Protein AF-A0A1F8L3H2-F1 (afdb_monomer)

Secondary structure (DSSP, 8-state):
-------S----PPP--------HHHHHHHHHHH-TT-HHHHHHHHHHHHHHHHHHHHHHHHTTTSS-GGGPPPHHHHHHHHHHHHHTT--

Mean predicted aligned error: 10.15 Å

Sequence (91 aa):
MHIEKHTGPAAPAKLARTNVTLPEDLLREVDRLAGPRGRSGYVAEAVALRVKRDRLARALRETAGAVPPSERATPSEIAARVEALRSEETD

Solvent-accessible surface area (backbone atoms only — not comparable to full-atom values): 5930 Å² total; per-residue (Å²): 134,88,79,77,78,87,80,65,85,74,72,84,73,85,84,77,93,77,93,80,91,72,61,65,72,57,52,54,50,45,35,73,75,45,35,95,84,26,49,68,59,53,50,50,52,54,50,52,53,49,51,52,50,52,52,50,55,48,51,54,62,76,49,61,75,74,65,53,81,90,72,58,75,50,75,69,57,49,50,53,50,56,50,52,64,54,60,71,72,75,122

pLDDT: mean 83.82, std 17.41, range [31.3, 97.88]

Foldseek 3Di:
DDPPPPPDDPDPPDDDDDDDDDDPVVVVVCCVVLNPPRNVVVVVVVVVVVVVVVVVVVVCVVCPCVAPPVRDDDPVRVVVVVVVVVVVVPD

Radius of gyration: 20.49 Å; Cα contacts (8 Å, |Δi|>4): 11; chains: 1; bounding box: 53×26×50 Å

Structure (mmCIF, N/CA/C/O backbone):
data_AF-A0A1F8L3H2-F1
#
_entry.id   AF-A0A1F8L3H2-F1
#
loop_
_atom_site.group_PDB
_atom_site.id
_atom_site.type_symbol
_atom_site.label_atom_id
_atom_site.label_alt_id
_atom_site.label_comp_id
_atom_site.label_asym_id
_atom_site.label_entity_id
_atom_site.label_seq_id
_atom_site.pdbx_PDB_ins_code
_atom_site.Cartn_x
_atom_site.Cartn_y
_atom_site.Cartn_z
_atom_site.occupancy
_atom_site.B_iso_or_equiv
_atom_site.auth_seq_id
_atom_site.auth_comp_id
_atom_site.auth_asym_id
_atom_site.auth_atom_id
_atom_site.pdbx_PDB_model_num
ATOM 1 N N . MET A 1 1 ? 29.406 9.009 -6.854 1.00 33.56 1 MET A N 1
ATOM 2 C CA . MET A 1 1 ? 27.950 9.226 -6.989 1.00 33.56 1 MET A CA 1
ATOM 3 C C . MET A 1 1 ? 27.332 8.717 -5.697 1.00 33.56 1 MET A C 1
ATOM 5 O O . MET A 1 1 ? 27.376 7.522 -5.464 1.00 33.56 1 MET A O 1
ATOM 9 N N . HIS A 1 2 ? 26.936 9.604 -4.781 1.00 31.30 2 HIS A N 1
ATOM 10 C CA . HIS 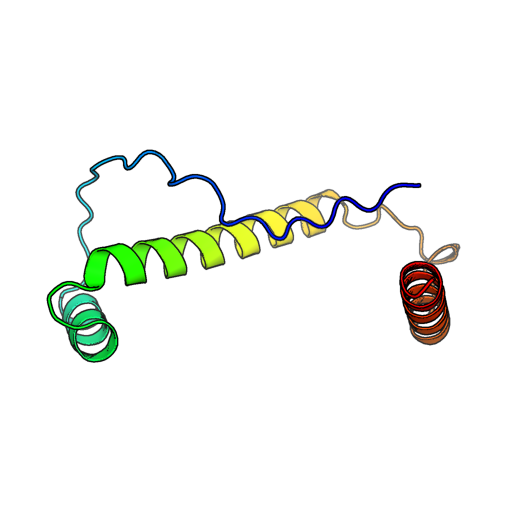A 1 2 ? 26.482 9.192 -3.449 1.00 31.30 2 HIS A CA 1
ATOM 11 C C . HIS A 1 2 ? 25.050 8.668 -3.531 1.00 31.30 2 HIS A C 1
ATOM 13 O O . HIS A 1 2 ? 24.123 9.436 -3.775 1.00 31.30 2 HIS A O 1
ATOM 19 N N . ILE A 1 3 ? 24.877 7.363 -3.340 1.00 42.19 3 ILE A N 1
ATOM 20 C CA . ILE A 1 3 ? 23.566 6.778 -3.083 1.00 42.19 3 ILE A CA 1
ATOM 21 C C . ILE A 1 3 ? 23.270 7.087 -1.614 1.00 42.19 3 ILE A C 1
ATOM 23 O O . ILE A 1 3 ? 23.810 6.457 -0.705 1.00 42.19 3 ILE A O 1
ATOM 27 N N . GLU A 1 4 ? 22.499 8.146 -1.362 1.00 38.78 4 GLU A N 1
ATOM 28 C CA . GLU A 1 4 ? 22.011 8.438 -0.017 1.00 38.78 4 GLU A CA 1
ATOM 29 C C . GLU A 1 4 ? 21.169 7.251 0.458 1.00 38.78 4 GLU A C 1
ATOM 31 O O . GLU A 1 4 ? 20.060 7.005 -0.020 1.00 38.78 4 GLU A O 1
ATOM 36 N N . LYS A 1 5 ? 21.711 6.502 1.421 1.00 45.38 5 LYS A N 1
ATOM 37 C CA . LYS A 1 5 ? 20.985 5.476 2.163 1.00 45.38 5 LYS A CA 1
ATOM 38 C C . LYS A 1 5 ? 19.829 6.157 2.897 1.00 45.38 5 LYS A C 1
ATOM 40 O O . LYS A 1 5 ? 20.008 6.719 3.976 1.00 45.38 5 LYS A O 1
ATOM 45 N N . HIS A 1 6 ? 18.628 6.126 2.323 1.00 41.56 6 HIS A N 1
ATOM 46 C CA . HIS A 1 6 ? 17.397 6.495 3.023 1.00 41.56 6 HIS A CA 1
ATOM 47 C C . HIS A 1 6 ? 17.019 5.397 4.024 1.00 41.56 6 HIS A C 1
ATOM 49 O O . HIS A 1 6 ? 16.039 4.675 3.854 1.00 41.56 6 HIS A O 1
ATOM 55 N N . THR A 1 7 ? 17.801 5.298 5.096 1.00 50.97 7 THR A N 1
ATOM 56 C CA . THR A 1 7 ? 17.495 4.466 6.263 1.00 50.97 7 THR A CA 1
ATOM 57 C C . THR A 1 7 ? 17.534 5.334 7.516 1.00 50.97 7 THR A C 1
ATOM 59 O O . THR A 1 7 ? 18.280 5.089 8.455 1.00 50.97 7 THR A O 1
ATOM 62 N N . GLY A 1 8 ? 16.736 6.399 7.516 1.00 48.09 8 GLY A N 1
ATOM 63 C CA . GLY A 1 8 ? 16.337 7.101 8.732 1.00 48.09 8 GLY A CA 1
ATOM 64 C C . GLY A 1 8 ? 14.844 6.869 8.959 1.00 48.09 8 GLY A C 1
ATOM 65 O O . GLY A 1 8 ? 14.100 6.832 7.973 1.00 48.09 8 GLY A O 1
ATOM 66 N N . PRO A 1 9 ? 14.364 6.700 10.206 1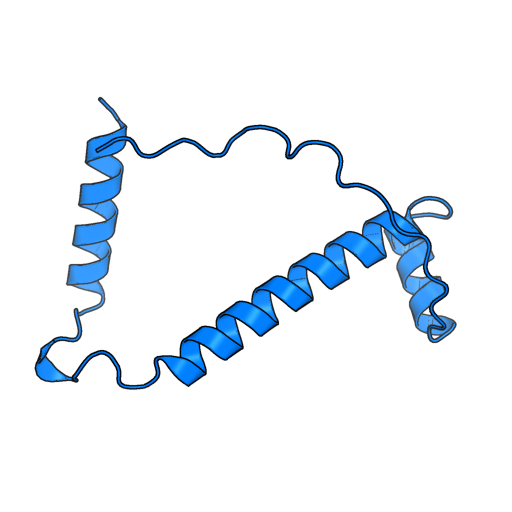.00 49.06 9 PRO A N 1
ATOM 67 C CA . PRO A 1 9 ? 12.931 6.709 10.459 1.00 49.06 9 PRO A CA 1
ATOM 68 C C . PRO A 1 9 ? 12.401 8.056 9.967 1.00 49.06 9 PRO A C 1
ATOM 70 O O . PRO A 1 9 ? 12.845 9.106 10.433 1.00 49.06 9 PRO A O 1
ATOM 73 N N . ALA A 1 10 ? 11.511 8.027 8.971 1.00 56.72 10 ALA A N 1
ATOM 74 C CA . ALA A 1 10 ? 10.859 9.229 8.474 1.00 56.72 10 ALA A CA 1
ATOM 75 C C . ALA A 1 10 ? 10.328 10.014 9.682 1.00 56.72 10 ALA A C 1
ATOM 77 O O . ALA A 1 10 ? 9.629 9.441 10.522 1.00 56.72 10 ALA A O 1
ATOM 78 N N . ALA A 1 11 ? 10.714 11.291 9.798 1.00 54.09 11 ALA A N 1
ATOM 79 C CA . ALA A 1 11 ? 10.246 12.174 10.864 1.00 54.09 11 ALA A CA 1
ATOM 80 C C . ALA A 1 11 ? 8.727 12.003 11.051 1.00 54.09 11 ALA A C 1
ATOM 82 O O . ALA A 1 11 ? 8.024 11.858 10.043 1.00 54.09 11 ALA A O 1
ATOM 83 N N . PRO A 1 12 ? 8.206 11.982 12.295 1.00 56.59 12 PRO A N 1
ATOM 84 C CA . PRO A 1 12 ? 6.814 11.631 12.542 1.00 56.59 12 PRO A CA 1
ATOM 85 C C . PRO A 1 12 ? 5.910 12.555 11.729 1.00 56.59 12 PRO A C 1
ATOM 87 O O . PRO A 1 12 ? 5.872 13.768 11.944 1.00 56.59 12 PRO A O 1
ATOM 90 N N . ALA A 1 13 ? 5.231 11.973 10.740 1.00 68.94 13 ALA A N 1
ATOM 91 C CA . ALA A 1 13 ? 4.399 12.723 9.819 1.00 68.94 13 ALA A CA 1
ATOM 92 C C . ALA A 1 13 ? 3.314 13.466 10.607 1.00 68.94 13 ALA A C 1
ATOM 94 O O . ALA A 1 13 ? 2.666 12.898 11.490 1.00 68.94 13 ALA A O 1
ATOM 95 N N . LYS A 1 14 ? 3.106 14.747 10.287 1.00 85.81 14 LYS A N 1
ATOM 96 C CA . LYS A 1 14 ? 2.059 15.556 10.914 1.00 85.81 14 LYS A CA 1
ATOM 97 C C . LYS A 1 14 ? 0.701 14.882 10.690 1.00 85.81 14 LYS A C 1
ATOM 99 O O . LYS A 1 14 ? 0.278 14.703 9.550 1.00 85.81 14 LYS A O 1
ATOM 104 N N . LEU A 1 15 ? 0.025 14.513 11.775 1.00 85.38 15 LEU A N 1
ATOM 105 C CA . LEU A 1 15 ? -1.260 13.820 11.705 1.00 85.38 15 LEU A CA 1
ATOM 106 C C . LEU A 1 15 ? -2.395 14.807 11.405 1.00 85.38 15 LEU A C 1
ATOM 108 O O . LEU A 1 15 ? -2.525 15.836 12.067 1.00 85.38 15 LEU A O 1
ATOM 112 N N . ALA A 1 16 ? -3.244 14.461 10.436 1.00 88.19 16 ALA A N 1
ATOM 113 C CA . ALA A 1 16 ? -4.484 15.172 10.138 1.00 88.19 16 ALA A CA 1
ATOM 114 C C . ALA A 1 16 ? -5.682 14.296 10.531 1.00 88.19 16 ALA A C 1
ATOM 116 O O . ALA A 1 16 ? -5.805 13.159 10.072 1.00 88.19 16 ALA A O 1
ATOM 117 N N . ARG A 1 17 ? -6.572 14.809 11.389 1.00 90.31 17 ARG A N 1
ATOM 118 C CA . ARG A 1 17 ? -7.789 14.086 11.784 1.00 90.31 17 ARG A CA 1
ATOM 119 C C . ARG A 1 17 ? -8.824 14.178 10.665 1.00 90.31 17 ARG A C 1
ATOM 121 O O . ARG A 1 17 ? -9.200 15.274 10.269 1.00 90.31 17 ARG A O 1
ATOM 128 N N . THR A 1 18 ? -9.305 13.025 10.211 1.00 89.88 18 THR A N 1
ATOM 129 C CA . THR A 1 18 ? -10.361 12.898 9.198 1.00 89.88 18 THR A CA 1
ATOM 130 C C . THR A 1 18 ? -11.368 11.849 9.661 1.00 89.88 18 THR A C 1
ATOM 132 O O . THR A 1 18 ? -10.963 10.813 10.186 1.00 89.88 18 THR A O 1
ATOM 135 N N . ASN A 1 19 ? -12.664 12.100 9.465 1.00 91.81 19 ASN A N 1
ATOM 136 C CA . ASN A 1 19 ? -13.717 11.119 9.727 1.00 91.81 19 ASN A CA 1
ATOM 137 C C . ASN A 1 19 ? -14.024 10.353 8.435 1.00 91.81 19 ASN A C 1
ATOM 139 O O . ASN A 1 19 ? -14.330 10.969 7.416 1.00 91.81 19 ASN A O 1
ATOM 143 N N . VAL A 1 20 ? -13.943 9.023 8.478 1.00 88.56 20 VAL A N 1
ATOM 144 C CA . VAL A 1 20 ? -14.194 8.140 7.329 1.00 88.56 20 VAL A CA 1
ATOM 145 C C . VAL A 1 20 ? -15.238 7.107 7.731 1.00 88.56 20 VAL A C 1
ATOM 147 O O . VAL A 1 20 ? -15.123 6.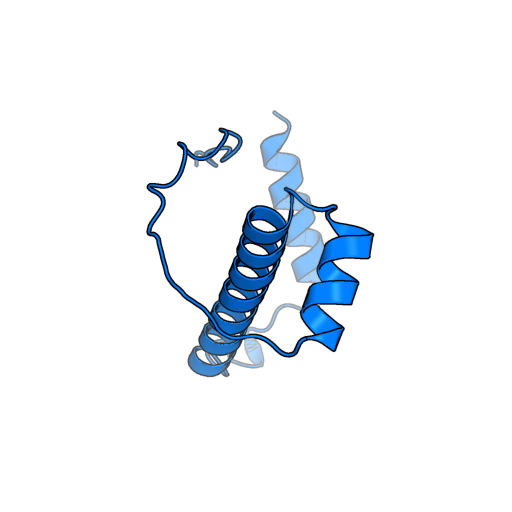493 8.789 1.00 88.56 20 VAL A O 1
ATOM 150 N N . THR A 1 21 ? -16.250 6.920 6.885 1.00 93.75 21 THR A N 1
ATOM 151 C CA . THR A 1 21 ? -17.266 5.876 7.073 1.00 93.75 21 THR A CA 1
ATOM 152 C C . THR A 1 21 ? -16.833 4.629 6.312 1.00 93.75 21 THR A C 1
ATOM 154 O O . THR A 1 21 ? -16.463 4.722 5.143 1.00 93.75 21 THR A O 1
ATOM 157 N N . LEU A 1 22 ? -16.859 3.475 6.974 1.00 90.44 22 LEU A N 1
ATOM 158 C CA . LEU A 1 22 ? -16.454 2.186 6.416 1.00 90.44 22 LEU A CA 1
ATOM 159 C C . LEU A 1 22 ? -17.541 1.139 6.691 1.00 90.44 22 LEU A C 1
ATOM 161 O O . LEU A 1 22 ? -18.249 1.270 7.693 1.00 90.44 22 LEU A O 1
ATOM 165 N N . PRO A 1 23 ? -17.668 0.098 5.846 1.00 96.12 23 PRO A N 1
ATOM 166 C CA . PRO A 1 23 ? -18.551 -1.027 6.125 1.00 96.12 23 PRO A CA 1
ATOM 167 C C . PRO A 1 23 ? -18.236 -1.659 7.484 1.00 96.12 23 PRO A C 1
ATOM 169 O O . PRO A 1 23 ? -17.068 -1.849 7.833 1.00 96.12 23 PRO A O 1
ATOM 172 N N . GLU A 1 24 ? -19.276 -2.003 8.242 1.00 94.88 24 GLU A N 1
ATOM 173 C CA . GLU A 1 24 ? -19.119 -2.524 9.602 1.00 94.88 24 GLU A CA 1
ATOM 174 C C . GLU A 1 24 ? -18.340 -3.846 9.620 1.00 94.88 24 GLU A C 1
ATOM 176 O O . GLU A 1 24 ? -17.427 -4.026 10.423 1.00 94.88 24 GLU A O 1
ATOM 181 N N . ASP A 1 25 ? -18.635 -4.735 8.674 1.00 96.38 25 ASP A N 1
ATOM 182 C CA . ASP A 1 25 ? -17.973 -6.029 8.508 1.00 96.38 25 ASP A CA 1
ATOM 183 C C . ASP A 1 25 ? -16.457 -5.875 8.326 1.00 96.38 25 ASP A C 1
ATOM 185 O O . ASP A 1 25 ? -15.676 -6.590 8.958 1.00 96.38 25 ASP A O 1
ATOM 189 N N . LEU A 1 26 ? -16.046 -4.878 7.534 1.00 93.25 26 LEU A N 1
ATOM 190 C CA . LEU A 1 26 ? -14.641 -4.555 7.300 1.00 93.25 26 LEU A CA 1
ATOM 191 C C . LEU A 1 26 ? -13.982 -3.987 8.560 1.00 93.25 26 LEU A C 1
ATOM 193 O O . LEU A 1 26 ? -12.861 -4.366 8.889 1.00 93.25 26 LEU A O 1
ATOM 197 N N . LEU A 1 27 ? -14.665 -3.103 9.295 1.00 91.44 27 LEU A N 1
ATOM 198 C CA . LEU A 1 27 ? -14.147 -2.601 10.572 1.00 91.44 27 LEU A CA 1
ATOM 199 C C . LEU A 1 27 ? -13.937 -3.736 11.578 1.00 91.44 27 LEU A C 1
ATOM 201 O O . LEU A 1 27 ? -12.894 -3.773 12.230 1.00 91.44 27 LEU A O 1
ATOM 205 N N . ARG A 1 28 ? -14.869 -4.695 11.651 1.00 92.88 28 ARG A N 1
ATOM 206 C CA . ARG A 1 28 ? -14.730 -5.880 12.511 1.00 92.88 28 ARG A CA 1
ATOM 207 C C . ARG A 1 28 ? -13.551 -6.761 12.097 1.00 92.88 28 ARG A C 1
ATOM 209 O O . ARG A 1 28 ? -12.905 -7.347 12.960 1.00 92.88 28 ARG A O 1
ATOM 216 N N . GLU A 1 29 ? -13.247 -6.869 10.806 1.00 94.12 29 GLU A N 1
ATOM 217 C CA . GLU A 1 29 ? -12.031 -7.549 10.337 1.00 94.12 29 GLU A CA 1
ATOM 218 C C . GLU A 1 29 ? -10.757 -6.823 10.751 1.00 94.12 29 GLU A C 1
ATOM 220 O O . GLU A 1 29 ? -9.852 -7.444 11.311 1.00 94.12 29 GLU A O 1
ATOM 225 N N . VAL A 1 30 ? -10.706 -5.508 10.534 1.00 92.69 30 VAL A N 1
ATOM 226 C CA . VAL A 1 30 ? -9.570 -4.677 10.947 1.00 92.69 30 VAL A CA 1
ATOM 227 C C . VAL A 1 30 ? -9.345 -4.791 12.452 1.00 92.69 30 VAL A C 1
ATOM 229 O O . VAL A 1 30 ? -8.205 -4.909 12.887 1.00 92.69 30 VAL A O 1
ATOM 232 N N . ASP A 1 31 ? -10.409 -4.835 13.251 1.00 91.44 31 ASP A N 1
ATOM 233 C CA . ASP A 1 31 ? -10.317 -5.042 14.697 1.00 91.44 31 ASP A CA 1
ATOM 234 C C . ASP A 1 31 ? -9.693 -6.367 15.093 1.00 91.44 31 ASP A C 1
ATOM 236 O O . ASP A 1 31 ? -8.887 -6.408 16.023 1.00 91.44 31 ASP A O 1
ATOM 240 N N . ARG A 1 32 ? -10.053 -7.449 14.399 1.00 93.44 32 ARG A N 1
ATOM 241 C CA . ARG A 1 32 ? -9.474 -8.770 14.663 1.00 93.44 32 ARG A CA 1
ATOM 242 C C . ARG A 1 32 ? -7.978 -8.804 14.361 1.00 93.44 32 ARG A C 1
ATOM 244 O O . ARG A 1 32 ? -7.252 -9.509 15.052 1.00 93.44 32 ARG A O 1
ATOM 251 N N . LEU A 1 33 ? -7.527 -8.057 13.352 1.00 93.31 33 LEU A N 1
ATOM 252 C CA . LEU A 1 33 ? -6.130 -8.044 12.910 1.00 93.31 33 LEU A CA 1
ATOM 253 C C . LEU A 1 33 ? -5.264 -7.045 13.689 1.00 93.31 33 LEU A C 1
ATOM 255 O O . LEU A 1 33 ? -4.167 -7.379 14.123 1.00 93.31 33 LEU A O 1
ATOM 259 N N . ALA A 1 34 ? -5.745 -5.815 13.859 1.00 90.12 34 ALA A N 1
ATOM 260 C CA . ALA A 1 34 ? -4.987 -4.707 14.438 1.00 90.12 34 ALA A CA 1
ATOM 261 C C . ALA A 1 34 ? -5.262 -4.496 15.937 1.00 90.12 34 ALA A C 1
ATOM 263 O O . ALA A 1 34 ? -4.551 -3.743 16.608 1.00 90.12 34 ALA A O 1
ATOM 264 N N . GLY A 1 35 ? -6.314 -5.120 16.468 1.00 86.88 35 GLY A N 1
ATOM 265 C CA . GLY A 1 35 ? -6.809 -4.890 17.817 1.00 86.88 35 GLY A CA 1
ATOM 266 C C . GLY A 1 35 ? -7.537 -3.543 17.988 1.00 86.88 35 GLY A C 1
ATOM 267 O O . GLY A 1 35 ? -7.486 -2.666 17.120 1.00 86.88 35 GLY A O 1
ATOM 268 N N . PRO A 1 36 ? -8.172 -3.309 19.155 1.00 74.25 36 PRO A N 1
ATOM 269 C CA . PRO A 1 36 ? -9.076 -2.170 19.373 1.00 74.25 36 PRO A CA 1
ATOM 270 C C . PRO A 1 36 ? -8.433 -0.780 19.229 1.00 74.25 36 PRO A C 1
ATOM 272 O O . PRO A 1 36 ? -9.128 0.207 18.999 1.00 74.25 36 PRO A O 1
ATOM 275 N N . ARG A 1 37 ? -7.106 -0.680 19.395 1.00 79.06 37 ARG A N 1
ATOM 276 C CA . ARG A 1 37 ? -6.341 0.581 19.320 1.00 79.06 37 ARG A CA 1
ATOM 277 C C . ARG A 1 37 ? -5.504 0.715 18.043 1.00 79.06 37 ARG A C 1
ATOM 279 O O . ARG A 1 37 ? -4.933 1.777 17.817 1.00 79.06 37 ARG A O 1
ATOM 286 N N . GLY A 1 38 ? -5.440 -0.325 17.208 1.00 85.44 38 GLY A N 1
ATOM 287 C CA . GLY A 1 38 ? -4.585 -0.370 16.017 1.00 85.44 38 GLY A CA 1
ATOM 288 C C . GLY A 1 38 ? -5.254 0.090 14.721 1.00 85.44 38 GLY A C 1
ATOM 289 O O . GLY A 1 38 ? -4.585 0.170 13.693 1.00 85.44 38 GLY A O 1
ATOM 290 N N . ARG A 1 39 ? -6.554 0.422 14.744 1.00 88.69 39 ARG A N 1
ATOM 291 C CA . ARG A 1 39 ? -7.337 0.754 13.538 1.00 88.69 39 ARG A CA 1
ATOM 292 C C . ARG A 1 39 ? -6.718 1.863 12.691 1.00 88.69 39 ARG A C 1
ATOM 294 O O . ARG A 1 39 ? -6.611 1.724 11.479 1.00 88.69 39 ARG A O 1
ATOM 301 N N . SER A 1 40 ? -6.332 2.976 13.316 1.00 87.75 40 SER A N 1
ATOM 302 C CA . SER A 1 40 ? -5.795 4.137 12.597 1.00 87.75 40 SER A CA 1
ATOM 303 C C . SER A 1 40 ? -4.464 3.820 11.920 1.00 87.75 40 SER A C 1
ATOM 305 O O . SER A 1 40 ? -4.264 4.221 10.778 1.00 87.75 40 SER A O 1
ATOM 307 N N . GLY A 1 41 ? -3.589 3.068 12.592 1.00 89.50 41 GLY A N 1
ATOM 308 C CA . GLY A 1 41 ? -2.326 2.597 12.023 1.00 89.50 41 GLY A CA 1
ATOM 309 C C . GLY A 1 41 ? -2.553 1.652 10.848 1.00 89.50 41 GLY A C 1
ATOM 310 O O . GLY A 1 41 ? -2.020 1.887 9.767 1.00 89.50 41 GLY A O 1
ATOM 311 N N . TYR A 1 42 ? -3.424 0.655 11.027 1.00 92.44 42 TYR A N 1
ATOM 312 C CA . TYR A 1 42 ? -3.764 -0.311 9.982 1.00 92.44 42 TYR A CA 1
ATOM 313 C C . TYR A 1 42 ? -4.317 0.371 8.724 1.00 92.44 42 TYR A C 1
ATOM 315 O O . TYR A 1 42 ? -3.869 0.113 7.608 1.00 92.44 42 TYR A O 1
ATOM 323 N N . VAL A 1 43 ? -5.270 1.292 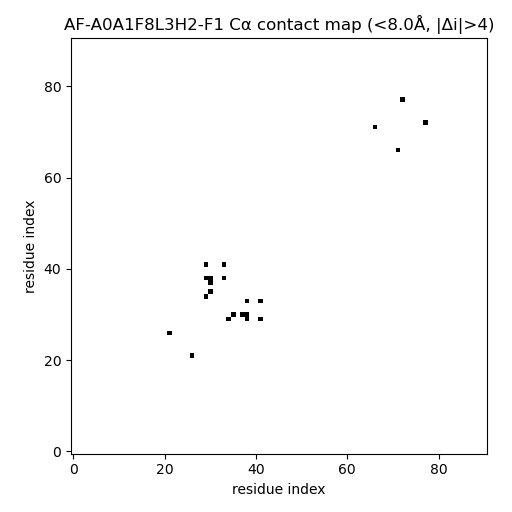8.900 1.00 91.50 43 VAL A N 1
ATOM 324 C CA . VAL A 1 43 ? -5.854 2.050 7.785 1.00 91.50 43 VAL A CA 1
ATOM 325 C C . VAL A 1 43 ? -4.805 2.945 7.128 1.00 91.50 43 VAL A C 1
ATOM 327 O O . VAL A 1 43 ? -4.737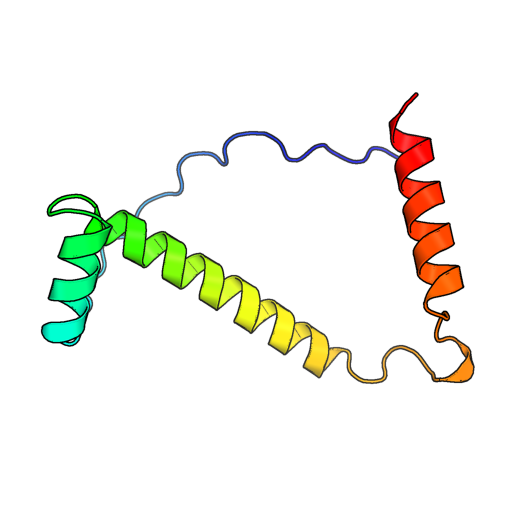 2.989 5.901 1.00 91.50 43 VAL A O 1
ATOM 330 N N . ALA A 1 44 ? -3.970 3.637 7.907 1.00 91.62 44 ALA A N 1
ATOM 331 C CA . ALA A 1 44 ? -2.928 4.502 7.362 1.00 91.62 44 ALA A CA 1
ATOM 332 C C . ALA A 1 44 ? -1.927 3.720 6.499 1.00 91.62 44 ALA A C 1
ATOM 334 O O . ALA A 1 44 ? -1.611 4.155 5.391 1.00 91.62 44 ALA A O 1
ATOM 335 N N . GLU A 1 45 ? -1.474 2.556 6.964 1.00 92.31 45 GLU A N 1
ATOM 336 C CA . GLU A 1 45 ? -0.557 1.693 6.218 1.00 92.31 45 GLU A CA 1
ATOM 337 C C . GLU A 1 45 ? -1.200 1.160 4.930 1.00 92.31 45 GLU A C 1
ATOM 339 O O . GLU A 1 45 ? -0.620 1.281 3.847 1.00 92.31 45 GLU A O 1
ATOM 344 N N . ALA A 1 46 ? -2.432 0.649 5.018 1.00 94.06 46 ALA A N 1
ATOM 345 C CA . ALA A 1 46 ? -3.165 0.144 3.861 1.00 94.06 46 ALA A CA 1
ATOM 346 C C . ALA A 1 46 ? -3.378 1.234 2.795 1.00 94.06 46 ALA A C 1
ATOM 348 O O . ALA A 1 46 ? -3.158 1.003 1.601 1.00 94.06 46 ALA A O 1
ATOM 349 N N . VAL A 1 47 ? -3.754 2.446 3.218 1.00 94.31 47 VAL A N 1
ATOM 350 C CA . VAL A 1 47 ? -3.925 3.599 2.324 1.00 94.31 47 VAL A CA 1
ATOM 351 C C . VAL A 1 47 ? -2.586 4.027 1.724 1.00 94.31 47 VAL A C 1
ATOM 353 O O . VAL A 1 47 ? -2.517 4.260 0.518 1.00 94.31 47 VAL A O 1
ATOM 356 N N . ALA A 1 48 ? -1.508 4.082 2.510 1.00 94.25 48 ALA A N 1
ATOM 357 C CA . ALA A 1 48 ? -0.179 4.426 2.008 1.00 94.25 48 ALA A CA 1
ATOM 358 C C . ALA A 1 48 ? 0.299 3.434 0.935 1.00 94.25 48 ALA A C 1
ATOM 360 O O . ALA A 1 48 ? 0.770 3.846 -0.132 1.00 94.25 48 ALA A O 1
ATOM 361 N N . LEU A 1 49 ? 0.113 2.131 1.174 1.00 95.56 49 LEU A N 1
ATOM 362 C CA . LEU A 1 49 ? 0.427 1.087 0.203 1.00 95.56 49 LEU A CA 1
ATOM 363 C C . LEU A 1 49 ? -0.403 1.252 -1.074 1.00 95.56 49 LEU A C 1
ATOM 365 O O . LEU A 1 49 ? 0.142 1.177 -2.180 1.00 95.56 49 LEU A O 1
ATOM 369 N N . ARG A 1 50 ? -1.708 1.514 -0.939 1.00 96.69 50 ARG A N 1
ATOM 370 C CA . ARG A 1 50 ? -2.593 1.710 -2.090 1.00 96.69 50 ARG A CA 1
ATOM 371 C C . ARG A 1 50 ? -2.187 2.927 -2.917 1.00 96.69 50 ARG A C 1
ATOM 373 O O . ARG A 1 50 ? -2.011 2.797 -4.126 1.00 96.69 50 ARG A O 1
ATOM 380 N N . VAL A 1 51 ? -1.941 4.064 -2.270 1.00 97.12 51 VAL A N 1
ATOM 381 C CA . VAL A 1 51 ? -1.485 5.299 -2.925 1.00 97.12 51 VAL A CA 1
ATOM 382 C C . VAL A 1 51 ? -0.168 5.074 -3.665 1.00 97.12 51 VAL A C 1
ATOM 384 O O . VAL A 1 51 ? -0.024 5.520 -4.804 1.00 97.12 51 VAL A O 1
ATOM 387 N N . LYS A 1 52 ? 0.791 4.355 -3.066 1.00 96.06 52 LYS A N 1
ATOM 388 C CA . LYS A 1 52 ? 2.059 4.013 -3.730 1.00 96.06 52 LYS A CA 1
ATOM 389 C C . LYS A 1 52 ? 1.821 3.209 -5.012 1.00 96.06 52 LYS A C 1
ATOM 391 O O . LYS A 1 52 ? 2.405 3.533 -6.046 1.00 96.06 52 LYS A O 1
ATOM 396 N N . ARG A 1 53 ? 0.948 2.196 -4.966 1.00 97.00 53 ARG A N 1
ATOM 397 C CA . ARG A 1 53 ? 0.600 1.374 -6.140 1.00 97.00 53 ARG A CA 1
ATOM 398 C C . ARG A 1 53 ? -0.104 2.190 -7.218 1.00 97.00 53 ARG A C 1
ATOM 400 O O . ARG A 1 53 ? 0.253 2.066 -8.385 1.00 97.00 53 ARG A O 1
ATOM 407 N N . ASP A 1 54 ? -1.048 3.046 -6.838 1.00 97.88 54 ASP A N 1
ATOM 408 C CA . ASP A 1 54 ? -1.791 3.877 -7.787 1.00 97.88 54 ASP A CA 1
ATOM 409 C C . ASP A 1 54 ? -0.874 4.904 -8.476 1.00 97.88 54 ASP A C 1
ATOM 411 O O . ASP A 1 54 ? -0.964 5.090 -9.692 1.00 97.88 54 ASP A O 1
ATOM 415 N N . ARG A 1 55 ? 0.071 5.507 -7.738 1.00 97.06 55 ARG A N 1
ATOM 416 C CA . ARG A 1 55 ? 1.107 6.393 -8.303 1.00 97.06 55 ARG A CA 1
ATOM 417 C C . ARG A 1 55 ? 2.012 5.663 -9.289 1.00 97.06 55 ARG A C 1
ATOM 419 O O . ARG A 1 55 ? 2.244 6.176 -10.379 1.00 97.06 55 ARG A O 1
ATOM 426 N N . LEU A 1 56 ? 2.485 4.467 -8.935 1.00 96.19 56 LEU A N 1
ATOM 427 C CA . LEU A 1 56 ? 3.303 3.653 -9.834 1.00 96.19 56 LEU A CA 1
ATOM 428 C C . LEU A 1 56 ? 2.529 3.290 -11.105 1.00 96.19 56 LEU A C 1
ATOM 430 O O . LEU A 1 56 ? 3.025 3.487 -12.208 1.00 96.19 56 LEU A O 1
ATOM 434 N N . ALA A 1 57 ? 1.296 2.803 -10.958 1.00 96.19 57 ALA A N 1
ATOM 435 C CA . ALA A 1 57 ? 0.456 2.437 -12.091 1.00 96.19 57 ALA A CA 1
ATOM 436 C C . ALA A 1 57 ? 0.187 3.635 -13.011 1.00 96.19 57 ALA A C 1
ATOM 438 O O . ALA A 1 57 ? 0.157 3.482 -14.230 1.00 96.19 57 ALA A O 1
ATOM 439 N N . ARG A 1 58 ? 0.007 4.830 -12.438 1.00 97.00 58 ARG A N 1
ATOM 440 C CA . ARG A 1 58 ? -0.118 6.072 -13.200 1.00 97.00 58 ARG A CA 1
ATOM 441 C C . ARG A 1 58 ? 1.160 6.383 -13.978 1.00 97.00 58 ARG A C 1
ATOM 443 O O . ARG A 1 58 ? 1.068 6.559 -15.187 1.00 97.00 58 ARG A O 1
ATOM 450 N N . ALA A 1 59 ? 2.316 6.375 -13.319 1.00 96.19 59 ALA A N 1
ATOM 451 C CA . ALA A 1 59 ? 3.596 6.655 -13.965 1.00 96.19 59 ALA A CA 1
ATOM 452 C C . ALA A 1 59 ? 3.878 5.683 -15.122 1.00 96.19 59 ALA A C 1
ATOM 454 O O . ALA A 1 59 ? 4.260 6.116 -16.199 1.00 96.19 59 ALA A O 1
ATOM 455 N N . LEU A 1 60 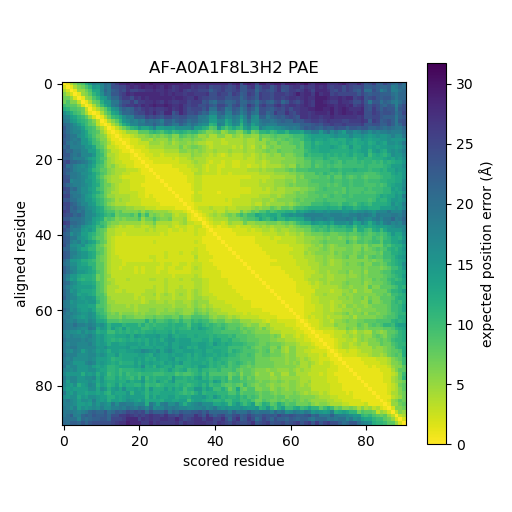? 3.616 4.384 -14.934 1.00 94.19 60 LEU A N 1
ATOM 456 C CA . LEU A 1 60 ? 3.786 3.371 -15.983 1.00 94.19 60 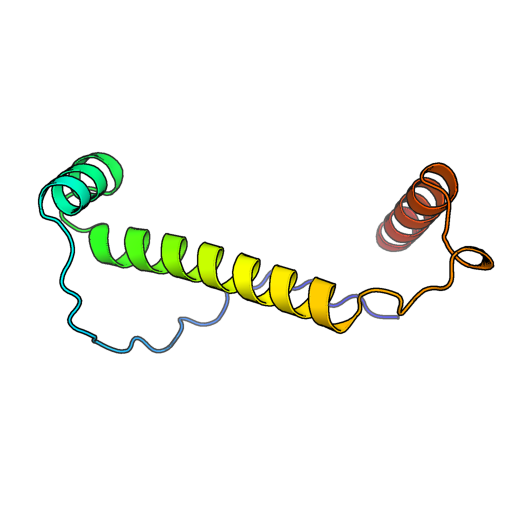LEU A CA 1
ATOM 457 C C . LEU A 1 60 ? 2.878 3.604 -17.196 1.00 94.19 60 LEU A C 1
ATOM 459 O O . LEU A 1 60 ? 3.284 3.334 -18.322 1.00 94.19 60 LEU A O 1
ATOM 463 N N . ARG A 1 61 ? 1.647 4.085 -16.982 1.00 95.00 61 ARG A N 1
ATOM 464 C CA . ARG A 1 61 ? 0.750 4.450 -18.089 1.00 95.00 61 ARG A CA 1
ATOM 465 C C . ARG A 1 61 ? 1.238 5.697 -18.816 1.00 95.00 61 ARG A C 1
ATOM 467 O O . ARG A 1 61 ? 1.205 5.724 -20.038 1.00 95.00 61 ARG A O 1
ATOM 474 N N . GLU A 1 62 ? 1.681 6.708 -18.075 1.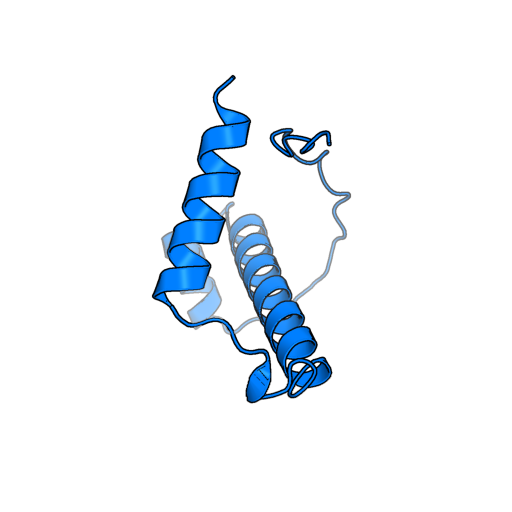00 95.69 62 GLU A N 1
ATOM 475 C CA . GLU A 1 62 ? 2.174 7.971 -18.637 1.00 95.69 62 GLU A CA 1
ATOM 476 C C . GLU A 1 62 ? 3.478 7.788 -19.429 1.00 95.69 62 GLU A C 1
ATOM 478 O O . GLU A 1 62 ? 3.696 8.488 -20.411 1.00 95.69 62 GLU A O 1
ATOM 483 N N . THR A 1 63 ? 4.320 6.823 -19.050 1.00 93.56 63 THR A N 1
ATOM 484 C CA . THR A 1 63 ? 5.586 6.511 -19.737 1.00 93.56 63 THR A CA 1
ATOM 485 C C . THR A 1 63 ? 5.484 5.322 -20.693 1.00 93.56 63 THR A C 1
ATOM 487 O O . THR A 1 63 ? 6.501 4.833 -21.194 1.00 93.56 63 THR A O 1
ATOM 490 N N . ALA A 1 64 ? 4.273 4.834 -20.969 1.00 89.50 64 ALA A N 1
ATOM 491 C CA . ALA A 1 64 ? 4.076 3.721 -21.885 1.00 89.50 64 ALA A CA 1
ATOM 492 C C . ALA A 1 64 ? 4.633 4.073 -23.275 1.00 89.50 64 ALA A C 1
ATOM 494 O O . ALA A 1 64 ? 4.231 5.052 -23.895 1.00 89.50 64 ALA A O 1
ATOM 495 N N . GLY A 1 65 ? 5.577 3.264 -23.759 1.00 88.75 65 GLY A N 1
ATOM 496 C CA . GLY A 1 65 ? 6.239 3.499 -25.046 1.00 88.75 65 GLY A CA 1
ATOM 497 C C . GLY A 1 65 ? 7.408 4.488 -25.008 1.00 88.75 65 GLY A C 1
ATOM 498 O O . GLY A 1 65 ? 8.003 4.721 -26.053 1.00 88.75 65 GLY A O 1
ATOM 499 N N . ALA A 1 66 ? 7.795 5.006 -23.836 1.00 91.06 66 ALA A N 1
ATOM 500 C CA . ALA A 1 66 ? 8.963 5.883 -23.699 1.00 91.06 66 ALA A CA 1
ATOM 501 C C . ALA A 1 66 ? 10.291 5.209 -24.100 1.00 91.06 66 ALA A C 1
ATOM 503 O O . ALA A 1 66 ? 11.250 5.903 -24.416 1.00 91.06 66 ALA A O 1
ATOM 504 N N . VAL A 1 67 ? 10.342 3.870 -24.098 1.00 88.38 67 VAL A N 1
ATOM 505 C CA . VAL A 1 67 ? 11.491 3.087 -24.576 1.00 88.38 67 VAL A CA 1
ATOM 506 C C . VAL A 1 67 ? 11.104 2.347 -25.861 1.00 88.38 67 VAL A C 1
ATOM 508 O O . VAL A 1 67 ? 10.214 1.475 -25.814 1.00 88.38 67 VAL A O 1
ATOM 511 N N . PRO A 1 68 ? 11.750 2.654 -27.003 1.00 89.88 68 PRO A N 1
ATOM 512 C CA . PRO A 1 68 ? 11.467 1.977 -28.259 1.00 89.88 68 PRO A CA 1
ATOM 513 C C . PRO A 1 68 ? 11.892 0.503 -28.184 1.00 89.88 68 PRO A C 1
ATOM 515 O O . PRO A 1 68 ? 12.820 0.165 -27.448 1.00 89.88 68 PRO A O 1
ATOM 518 N N . PRO A 1 69 ? 11.243 -0.408 -28.937 1.00 87.69 69 PRO A N 1
ATOM 519 C CA . PRO A 1 69 ? 11.568 -1.835 -28.893 1.00 87.69 69 PRO A CA 1
ATOM 520 C C . PRO A 1 69 ? 13.044 -2.154 -29.162 1.00 87.69 69 PRO A C 1
ATOM 522 O O . PRO A 1 69 ? 13.567 -3.083 -28.558 1.00 87.69 69 PRO A O 1
ATOM 525 N N . SER A 1 70 ? 13.709 -1.368 -30.014 1.00 89.62 70 SER A N 1
ATOM 526 C CA . SER A 1 70 ? 15.132 -1.503 -30.348 1.00 89.62 70 SER A CA 1
ATOM 527 C C . SER A 1 70 ? 16.081 -1.219 -29.183 1.00 89.62 70 SER A C 1
ATOM 529 O O . SER A 1 70 ? 17.212 -1.68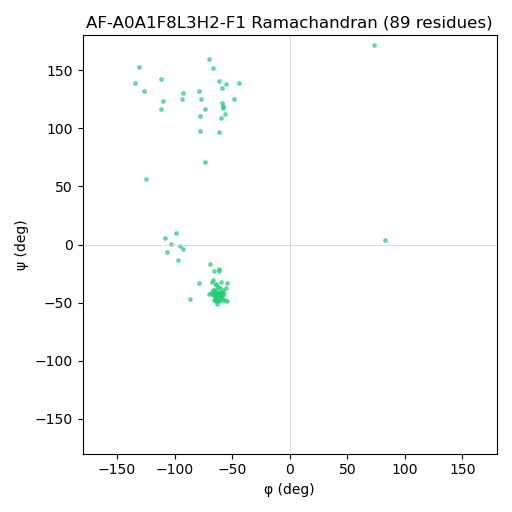5 -29.206 1.00 89.62 70 SER A O 1
ATOM 531 N N . GLU A 1 71 ? 15.636 -0.467 -28.176 1.00 88.75 71 GLU A N 1
ATOM 532 C CA . GLU A 1 71 ? 16.443 -0.065 -27.015 1.00 88.75 71 GLU A CA 1
ATOM 533 C C . GLU A 1 71 ? 16.025 -0.803 -25.734 1.00 88.75 71 GLU A C 1
ATOM 535 O O . GLU A 1 71 ? 16.505 -0.507 -24.638 1.00 88.75 71 GLU A O 1
ATOM 540 N N . ARG A 1 72 ? 15.105 -1.772 -25.835 1.00 88.12 72 ARG A N 1
ATOM 541 C CA . ARG A 1 72 ? 14.691 -2.570 -24.679 1.00 88.12 72 ARG A CA 1
ATOM 542 C C . ARG A 1 72 ? 15.785 -3.561 -24.312 1.00 88.12 72 ARG A C 1
ATOM 544 O O . ARG A 1 72 ? 16.047 -4.499 -25.056 1.00 88.12 72 ARG A O 1
ATOM 551 N N . ALA A 1 73 ? 16.335 -3.394 -23.115 1.00 90.12 73 ALA A N 1
ATOM 552 C CA . ALA A 1 73 ? 17.225 -4.377 -22.520 1.00 90.12 73 ALA A CA 1
ATOM 553 C C . ALA A 1 73 ? 16.506 -5.720 -22.304 1.00 90.12 73 ALA A C 1
ATOM 555 O O . ALA A 1 73 ? 15.347 -5.781 -21.877 1.00 90.12 73 ALA A O 1
ATOM 556 N N . THR A 1 74 ? 17.224 -6.802 -22.562 1.00 92.56 74 THR A N 1
ATOM 557 C CA . THR A 1 74 ? 16.819 -8.167 -22.238 1.00 92.56 74 THR A CA 1
ATOM 558 C C . THR A 1 74 ? 16.843 -8.402 -20.721 1.00 92.56 74 THR A C 1
ATOM 560 O O . THR A 1 74 ? 17.548 -7.704 -19.984 1.00 92.56 74 THR A O 1
ATOM 563 N N . PRO A 1 75 ? 16.129 -9.425 -20.213 1.00 92.62 75 PRO A N 1
ATOM 564 C CA . PRO A 1 75 ? 16.193 -9.777 -18.795 1.00 92.62 75 PRO A CA 1
ATOM 565 C C . PRO A 1 75 ? 17.619 -10.044 -18.289 1.00 92.62 75 PRO A C 1
ATOM 567 O O . PRO A 1 75 ? 17.947 -9.647 -17.174 1.00 92.62 75 PRO A O 1
ATOM 570 N N . SER A 1 76 ? 18.472 -10.665 -19.114 1.00 94.50 76 SER A N 1
ATOM 571 C CA . SER A 1 76 ? 19.870 -10.950 -18.764 1.00 94.50 76 SER A CA 1
ATOM 572 C C . SER A 1 76 ? 20.705 -9.675 -18.636 1.00 94.50 76 SER A C 1
ATOM 574 O O . SER A 1 76 ? 21.488 -9.549 -17.700 1.00 94.50 76 SER A O 1
ATOM 576 N N . GLU A 1 77 ? 20.524 -8.709 -19.540 1.00 94.00 77 GLU A N 1
ATOM 577 C CA . GLU A 1 77 ? 21.219 -7.415 -19.481 1.00 94.00 77 GLU A CA 1
ATOM 578 C C . GLU A 1 77 ? 20.772 -6.593 -18.270 1.00 94.00 77 GLU A C 1
ATOM 580 O O . GLU A 1 77 ? 21.600 -5.982 -17.594 1.00 94.00 77 GLU A O 1
ATOM 585 N N . ILE A 1 78 ? 19.475 -6.616 -17.939 1.00 92.75 78 ILE A N 1
ATOM 586 C CA . ILE A 1 78 ? 18.981 -5.972 -16.717 1.00 92.75 78 ILE A CA 1
ATOM 587 C C . ILE A 1 78 ? 19.563 -6.647 -15.473 1.00 92.75 78 ILE A C 1
ATOM 589 O O . ILE A 1 78 ? 20.000 -5.938 -14.568 1.00 92.75 78 ILE A O 1
ATOM 593 N N . ALA A 1 79 ? 19.599 -7.981 -15.423 1.00 93.81 79 ALA A N 1
ATOM 594 C CA . ALA A 1 79 ? 20.176 -8.712 -14.298 1.00 93.81 79 ALA A CA 1
ATOM 595 C C . ALA A 1 79 ? 21.664 -8.377 -14.107 1.00 93.81 79 ALA A C 1
ATOM 597 O O . ALA A 1 79 ? 22.062 -8.021 -13.001 1.00 93.81 79 ALA A O 1
ATOM 598 N N . ALA A 1 80 ? 22.454 -8.394 -15.186 1.00 94.06 80 ALA A N 1
ATOM 599 C CA . ALA A 1 80 ? 23.867 -8.018 -15.150 1.00 94.06 80 ALA A CA 1
ATOM 600 C C . ALA A 1 80 ? 24.069 -6.570 -14.674 1.00 94.06 80 ALA A C 1
ATOM 602 O O . ALA A 1 80 ? 24.940 -6.303 -13.849 1.00 94.06 80 ALA A O 1
ATOM 603 N N . ARG A 1 81 ? 23.220 -5.637 -15.129 1.00 93.19 81 ARG A N 1
ATOM 604 C CA . ARG A 1 81 ? 23.262 -4.240 -14.678 1.00 93.19 81 ARG A CA 1
ATOM 605 C C . ARG A 1 81 ? 22.942 -4.098 -13.190 1.00 93.19 81 ARG A C 1
ATOM 607 O O . ARG A 1 81 ? 23.594 -3.319 -12.505 1.00 93.19 81 ARG A O 1
ATOM 614 N N . VAL A 1 82 ? 21.931 -4.812 -12.691 1.00 93.38 82 VAL A N 1
ATOM 615 C CA . VAL A 1 82 ? 21.567 -4.789 -11.264 1.00 93.38 82 VAL A CA 1
ATOM 616 C C . VAL A 1 82 ? 22.691 -5.362 -10.403 1.00 93.38 82 VAL A C 1
ATOM 618 O O . VAL A 1 82 ? 22.952 -4.819 -9.333 1.00 93.38 82 VAL A O 1
ATOM 621 N N . GLU A 1 83 ? 23.360 -6.418 -10.862 1.00 91.75 83 GLU A N 1
ATOM 622 C CA . GLU A 1 83 ? 24.500 -7.006 -10.153 1.00 91.75 83 GLU A CA 1
ATOM 623 C C . GLU A 1 83 ? 25.685 -6.036 -10.080 1.00 91.75 83 GLU A C 1
ATOM 625 O O . GLU A 1 83 ? 26.206 -5.788 -8.995 1.00 91.75 83 GLU A O 1
ATOM 630 N N . ALA A 1 84 ? 26.037 -5.398 -11.202 1.00 92.12 84 ALA A N 1
ATOM 631 C CA . ALA A 1 84 ? 27.089 -4.384 -11.236 1.00 92.12 84 ALA A CA 1
ATOM 632 C C . ALA A 1 84 ? 26.816 -3.243 -10.237 1.00 92.12 84 ALA A C 1
ATOM 634 O O . ALA A 1 84 ? 27.668 -2.936 -9.406 1.00 92.12 84 ALA A O 1
ATOM 635 N N . LEU A 1 85 ? 25.591 -2.698 -10.230 1.00 91.69 85 LEU A N 1
ATOM 636 C CA . LEU A 1 85 ? 25.186 -1.640 -9.293 1.00 91.69 85 LEU A CA 1
ATOM 637 C C . LEU A 1 85 ? 25.300 -2.054 -7.816 1.00 91.69 85 LEU A C 1
ATOM 639 O O . LEU A 1 85 ? 25.556 -1.207 -6.969 1.00 91.69 85 LEU A O 1
ATOM 643 N N . ARG A 1 86 ? 25.092 -3.337 -7.492 1.00 85.31 86 ARG A N 1
ATOM 644 C CA . ARG A 1 86 ? 25.219 -3.851 -6.117 1.00 85.31 86 ARG A CA 1
ATOM 645 C C . ARG A 1 86 ? 26.670 -4.070 -5.706 1.00 85.31 86 ARG A C 1
ATOM 647 O O . ARG A 1 86 ? 27.002 -3.875 -4.540 1.00 85.31 86 ARG A O 1
ATOM 654 N N . SER A 1 87 ? 27.525 -4.456 -6.650 1.00 82.88 87 SER A N 1
ATOM 655 C CA . SER A 1 87 ? 28.956 -4.635 -6.394 1.00 82.88 87 SER A CA 1
ATOM 656 C C . SER A 1 87 ? 29.673 -3.314 -6.088 1.00 82.88 87 SER A C 1
ATOM 658 O O . SER A 1 87 ? 30.561 -3.296 -5.246 1.00 82.88 87 SER A O 1
ATOM 660 N N . GLU A 1 88 ? 29.221 -2.198 -6.674 1.00 68.00 88 GLU A N 1
ATOM 661 C CA . GLU A 1 88 ? 29.760 -0.849 -6.426 1.00 68.00 88 GLU A CA 1
ATOM 662 C C . GLU A 1 88 ? 29.455 -0.295 -5.019 1.00 68.00 88 GLU A C 1
ATOM 664 O O . GLU A 1 88 ? 30.084 0.666 -4.588 1.00 68.00 88 GLU A O 1
ATOM 669 N N . GLU A 1 89 ? 28.490 -0.869 -4.292 1.00 58.91 89 GLU A N 1
ATOM 670 C CA . GLU A 1 89 ? 28.048 -0.380 -2.974 1.00 58.91 89 GLU A CA 1
ATOM 671 C C . GLU A 1 89 ? 28.743 -1.095 -1.794 1.00 58.91 89 GLU A C 1
ATOM 673 O O . GLU A 1 89 ? 28.457 -0.789 -0.632 1.00 58.91 89 GLU A O 1
ATOM 678 N N . THR A 1 90 ? 29.616 -2.070 -2.087 1.00 55.38 90 THR A N 1
ATOM 679 C CA . THR A 1 90 ? 30.254 -2.960 -1.093 1.00 55.38 90 THR A CA 1
ATOM 680 C C . THR A 1 90 ? 31.722 -2.597 -0.776 1.00 55.38 90 THR A C 1
ATOM 682 O O . THR A 1 90 ? 32.311 -3.245 0.087 1.00 55.38 90 THR A O 1
ATOM 685 N N . ASP A 1 91 ? 32.283 -1.543 -1.383 1.00 43.75 91 ASP A N 1
ATOM 686 C CA . ASP A 1 91 ? 33.552 -0.897 -0.970 1.00 43.75 91 ASP A CA 1
ATOM 687 C C . ASP A 1 91 ? 33.303 0.334 -0.072 1.00 43.75 91 ASP A C 1
ATOM 689 O O . ASP A 1 91 ? 34.132 0.594 0.834 1.00 43.75 91 ASP A O 1
#